Protein AF-A0A9E2Q4P3-F1 (afdb_monomer_lite)

Sequence (131 aa):
MSSDPEDETPPEAVAEVATGPTLARAPLGPPVSTPPEQVARAALARARAAARAKGLRPGDRPRRMVAPASGTAGPDARDPQPLSASARRLAADLGWGQELVAGGLAERWPQVVGAQVAEHCEYVGLDAGVL

Structure (mmCIF, N/CA/C/O backbone):
data_AF-A0A9E2Q4P3-F1
#
_entry.id   AF-A0A9E2Q4P3-F1
#
loop_
_atom_site.group_PDB
_atom_site.id
_atom_site.type_symbol
_atom_site.label_atom_id
_atom_site.label_alt_id
_atom_site.label_comp_id
_atom_site.label_asym_id
_atom_site.label_entity_id
_atom_site.label_seq_id
_atom_site.pdbx_PDB_ins_code
_atom_site.Cartn_x
_atom_site.Cartn_y
_atom_site.Cartn_z
_atom_site.occupancy
_atom_site.B_iso_or_equiv
_atom_site.auth_seq_id
_atom_site.auth_comp_id
_atom_site.auth_asym_id
_atom_site.auth_atom_id
_atom_site.pdbx_PDB_model_num
ATOM 1 N N . MET A 1 1 ? -42.445 -38.812 2.525 1.00 49.66 1 MET A N 1
ATOM 2 C CA . MET A 1 1 ? -42.140 -39.470 1.241 1.00 49.66 1 MET A CA 1
ATOM 3 C C . MET A 1 1 ? -40.664 -39.248 0.970 1.00 49.66 1 MET A C 1
ATOM 5 O O . MET A 1 1 ? -40.288 -38.125 0.673 1.00 49.66 1 MET A O 1
ATOM 9 N N . SER A 1 2 ? -39.857 -40.281 1.229 1.00 46.31 2 SER A N 1
ATOM 10 C CA . SER A 1 2 ? -38.502 -40.450 0.683 1.00 46.31 2 SER A CA 1
ATOM 11 C C . SER A 1 2 ? -38.548 -40.649 -0.834 1.00 46.31 2 SER A C 1
ATOM 13 O O . SER A 1 2 ? -39.634 -40.896 -1.363 1.00 46.31 2 SER A O 1
ATOM 15 N N . SER A 1 3 ? -37.347 -40.641 -1.429 1.00 45.19 3 SER A N 1
ATOM 16 C CA . SER A 1 3 ? -36.942 -40.922 -2.817 1.00 45.19 3 SER A CA 1
ATOM 17 C C . SER A 1 3 ? -36.673 -39.661 -3.622 1.00 45.19 3 SER A C 1
ATOM 19 O O . SER A 1 3 ? -37.518 -38.776 -3.663 1.00 45.19 3 SER A O 1
ATOM 21 N N . ASP A 1 4 ? -35.590 -39.522 -4.375 1.00 49.97 4 ASP A N 1
ATOM 22 C CA . ASP A 1 4 ? -34.199 -40.017 -4.400 1.00 49.97 4 ASP A CA 1
ATOM 23 C C . ASP A 1 4 ? -33.511 -39.110 -5.471 1.00 49.97 4 ASP A C 1
ATOM 25 O O . ASP A 1 4 ? -34.222 -38.421 -6.213 1.00 49.97 4 ASP A O 1
ATOM 29 N N . PRO A 1 5 ? -32.172 -39.028 -5.520 1.00 52.53 5 PRO A N 1
ATOM 30 C CA . PRO A 1 5 ? -31.367 -38.007 -6.197 1.00 52.53 5 PRO A CA 1
ATOM 31 C C . PRO A 1 5 ? -30.785 -38.472 -7.554 1.00 52.53 5 PRO A C 1
ATOM 33 O O . PRO A 1 5 ? -30.967 -39.629 -7.914 1.00 52.53 5 PRO A O 1
ATOM 36 N N . GLU A 1 6 ? -30.015 -37.577 -8.210 1.00 49.19 6 GLU A N 1
ATOM 37 C CA . GLU A 1 6 ? -28.985 -37.861 -9.248 1.00 49.19 6 GLU A CA 1
ATOM 38 C C . GLU A 1 6 ? -29.524 -38.482 -10.561 1.00 49.19 6 GLU A C 1
ATOM 40 O O . GLU A 1 6 ? -30.558 -39.125 -10.597 1.00 49.19 6 GLU A O 1
ATOM 45 N N . ASP A 1 7 ? -28.965 -38.359 -11.754 1.00 42.25 7 ASP A N 1
ATOM 46 C CA . ASP A 1 7 ? -27.804 -37.736 -12.375 1.00 42.25 7 ASP A CA 1
ATOM 47 C C . ASP A 1 7 ? -28.081 -37.989 -13.870 1.00 42.25 7 ASP A C 1
ATOM 49 O O . ASP A 1 7 ? -28.333 -39.131 -14.246 1.00 42.25 7 ASP A O 1
ATOM 53 N N . GLU A 1 8 ? -28.113 -36.969 -14.727 1.00 45.41 8 GLU A N 1
ATOM 54 C CA . GLU A 1 8 ? -27.898 -37.219 -16.159 1.00 45.41 8 GLU A CA 1
ATOM 55 C C . GLU A 1 8 ? -27.304 -35.974 -16.809 1.00 45.41 8 GLU A C 1
ATOM 57 O O . GLU A 1 8 ? -27.963 -35.107 -17.387 1.00 45.41 8 GLU A O 1
ATOM 62 N N . THR A 1 9 ? -25.997 -35.876 -16.620 1.00 51.53 9 THR A N 1
ATOM 63 C CA . THR A 1 9 ? -25.101 -34.983 -17.341 1.00 51.53 9 THR A CA 1
ATOM 64 C C . THR A 1 9 ? -24.995 -35.454 -18.803 1.00 51.53 9 THR A C 1
ATOM 66 O O . THR A 1 9 ? -24.569 -36.587 -19.028 1.00 51.53 9 THR A O 1
ATOM 69 N N . PRO A 1 10 ? -25.312 -34.632 -19.822 1.00 62.97 10 PRO A N 1
ATOM 70 C CA . PRO A 1 10 ? -25.037 -34.986 -21.214 1.00 62.97 10 PR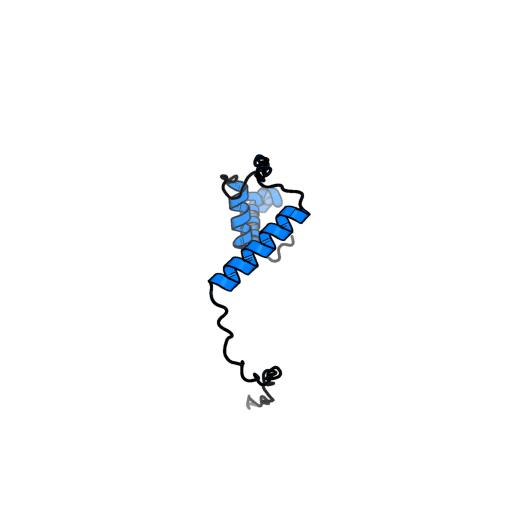O A CA 1
ATOM 71 C C . PRO A 1 10 ? -23.543 -34.780 -21.533 1.00 62.97 10 PRO A C 1
ATOM 73 O O . PRO A 1 10 ? -23.030 -33.679 -21.311 1.00 62.97 10 PRO A O 1
ATOM 76 N N . PRO A 1 11 ? -22.819 -35.770 -22.088 1.00 51.81 11 PRO A N 1
ATOM 77 C CA . PRO A 1 11 ? -21.470 -35.559 -22.593 1.00 51.81 11 PRO A CA 1
ATOM 78 C C . PRO A 1 11 ? -21.529 -35.177 -24.077 1.00 51.81 11 PRO A C 1
ATOM 80 O O . PRO A 1 11 ? -21.642 -36.050 -24.936 1.00 51.81 11 PRO A O 1
ATOM 83 N N . GLU A 1 12 ? -21.418 -33.887 -24.406 1.00 41.38 12 GLU A N 1
ATOM 84 C CA . GLU A 1 12 ? -21.326 -33.453 -25.806 1.00 41.38 12 GLU A CA 1
ATOM 85 C C . GLU A 1 12 ? -20.048 -32.645 -26.087 1.00 41.38 12 GLU A C 1
ATOM 87 O O . GLU A 1 12 ? -19.879 -31.500 -25.681 1.00 41.38 12 GLU A O 1
ATOM 92 N N . ALA A 1 13 ? -19.152 -33.327 -26.807 1.00 42.97 13 ALA A N 1
ATOM 93 C CA . ALA A 1 13 ? -18.205 -32.813 -27.792 1.00 42.97 13 ALA A CA 1
ATOM 94 C C . ALA A 1 13 ? -17.199 -31.730 -27.354 1.00 42.97 13 ALA A C 1
ATOM 96 O O . ALA A 1 13 ? -17.371 -30.528 -27.554 1.00 42.97 13 ALA A O 1
ATOM 97 N N . VAL A 1 14 ? -16.031 -32.206 -26.914 1.00 39.06 14 VAL A N 1
ATOM 98 C CA . VAL A 1 14 ? -14.768 -31.463 -26.986 1.00 39.06 14 VAL A CA 1
ATOM 99 C C . VAL A 1 14 ? -14.456 -31.107 -28.446 1.00 39.06 14 VAL A C 1
ATOM 101 O O . VAL A 1 14 ? -14.079 -31.960 -29.246 1.00 39.06 14 VAL A O 1
ATOM 104 N N . ALA A 1 15 ? -14.644 -29.836 -28.805 1.00 44.25 15 ALA A N 1
ATOM 105 C CA . ALA A 1 15 ? -14.302 -29.315 -30.122 1.00 44.25 15 ALA A CA 1
ATOM 106 C C . ALA A 1 15 ? -12.776 -29.282 -30.295 1.00 44.25 15 ALA A C 1
ATOM 108 O O . ALA A 1 15 ? -12.053 -28.494 -29.683 1.00 44.25 15 ALA A O 1
ATOM 109 N N . GLU A 1 16 ? -12.331 -30.208 -31.131 1.00 41.09 16 GLU A N 1
ATOM 110 C CA . GLU A 1 16 ? -10.977 -30.477 -31.574 1.00 41.09 16 GLU A CA 1
ATOM 111 C C . GLU A 1 16 ? -10.277 -29.228 -32.129 1.00 41.09 16 GLU A C 1
ATOM 113 O O . GLU A 1 16 ? -10.812 -28.460 -32.931 1.00 41.09 16 GLU A O 1
ATOM 118 N N . VAL A 1 17 ? -9.043 -29.047 -31.664 1.00 43.00 17 VAL A N 1
ATOM 119 C CA . VAL A 1 17 ? -8.097 -28.001 -32.047 1.00 43.00 17 VAL A CA 1
ATOM 120 C C . VAL A 1 17 ? -7.963 -27.930 -33.569 1.00 43.00 17 VAL A C 1
ATOM 122 O O . VAL A 1 17 ? -7.523 -28.877 -34.220 1.00 43.00 17 VAL A O 1
ATOM 125 N N . ALA A 1 18 ? -8.293 -26.764 -34.127 1.00 45.19 18 ALA A N 1
ATOM 126 C CA . ALA A 1 18 ? -8.096 -26.438 -35.530 1.00 45.19 18 ALA A CA 1
ATOM 127 C C . ALA A 1 18 ? -6.613 -26.589 -35.914 1.00 45.19 18 ALA A C 1
ATOM 129 O O . ALA A 1 18 ? -5.772 -25.730 -35.641 1.00 45.19 18 ALA A O 1
ATOM 130 N N . THR A 1 19 ? -6.300 -27.710 -36.557 1.00 48.59 19 THR A N 1
ATOM 131 C CA . THR A 1 19 ? -5.004 -27.967 -37.178 1.00 48.59 19 THR A CA 1
ATOM 13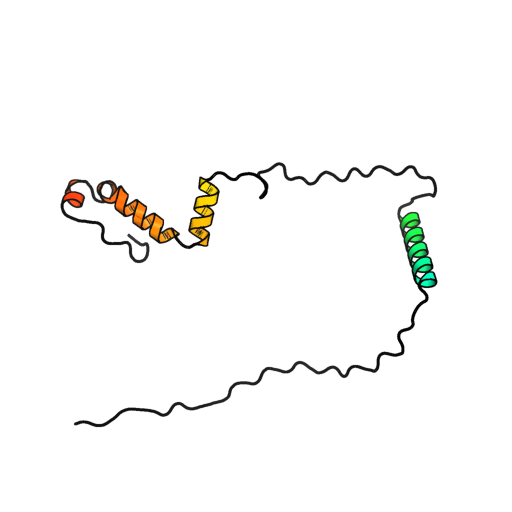2 C C . THR A 1 19 ? -4.861 -27.022 -38.368 1.00 48.59 19 THR A C 1
ATOM 134 O O . THR A 1 19 ? -5.609 -27.106 -39.341 1.00 48.59 19 THR A O 1
ATOM 137 N N . GLY A 1 20 ? -3.924 -26.076 -38.269 1.00 48.38 20 GLY A N 1
ATOM 138 C CA . GLY A 1 20 ? -3.588 -25.161 -39.359 1.00 48.38 20 GLY A CA 1
ATOM 139 C C . GLY A 1 20 ? -3.160 -25.910 -40.631 1.00 48.38 20 GLY A C 1
ATOM 140 O O . GLY A 1 20 ? -2.755 -27.074 -40.565 1.00 48.38 20 GLY A O 1
ATOM 141 N N . PRO A 1 21 ? -3.234 -25.270 -41.811 1.00 47.88 21 PRO A N 1
ATOM 142 C CA . PRO A 1 21 ? -2.969 -25.944 -43.072 1.00 47.88 21 PRO A CA 1
ATOM 143 C C . PRO A 1 21 ? -1.518 -26.430 -43.108 1.00 47.88 21 PRO A C 1
ATOM 145 O O . PRO A 1 21 ? -0.572 -25.641 -43.077 1.00 47.88 21 PRO A O 1
ATOM 148 N N . THR A 1 22 ? -1.351 -27.750 -43.184 1.00 54.81 22 THR A N 1
ATOM 149 C CA . THR A 1 22 ? -0.058 -28.385 -43.444 1.00 54.81 22 THR A CA 1
ATOM 150 C C . THR A 1 22 ? 0.363 -28.020 -44.862 1.00 54.81 22 THR A C 1
ATOM 152 O O . THR A 1 22 ? -0.043 -28.649 -45.837 1.00 54.81 22 THR A O 1
ATOM 155 N N . LEU A 1 23 ? 1.161 -26.961 -44.994 1.00 53.97 23 LEU A N 1
ATOM 156 C CA . LEU A 1 23 ? 1.838 -26.650 -46.244 1.00 53.97 23 LEU A CA 1
ATOM 157 C C . LEU A 1 23 ? 2.882 -27.740 -46.485 1.00 53.97 23 LEU A C 1
ATOM 159 O O . LEU A 1 23 ? 3.882 -27.834 -45.771 1.00 53.97 23 LEU A O 1
ATOM 163 N N . ALA A 1 24 ? 2.620 -28.581 -47.484 1.00 56.62 24 ALA A N 1
ATOM 164 C CA . ALA A 1 24 ? 3.551 -29.584 -47.970 1.00 56.62 24 ALA A CA 1
ATOM 165 C C . ALA A 1 24 ? 4.922 -28.933 -48.217 1.00 56.62 24 ALA A C 1
ATOM 167 O O . ALA A 1 24 ? 5.079 -28.049 -49.062 1.00 56.62 24 ALA A O 1
ATOM 168 N N . ARG A 1 25 ? 5.923 -29.350 -47.440 1.00 54.91 25 ARG A N 1
ATOM 169 C CA . ARG A 1 25 ? 7.295 -28.864 -47.562 1.00 54.91 25 ARG A CA 1
ATOM 170 C C . ARG A 1 25 ? 7.888 -29.429 -48.851 1.00 54.91 25 ARG A C 1
ATOM 172 O O . ARG A 1 25 ? 8.280 -30.591 -48.894 1.00 54.91 25 ARG A O 1
ATOM 179 N N . ALA A 1 26 ? 7.929 -28.608 -49.899 1.00 62.34 26 ALA A N 1
ATOM 180 C CA . ALA A 1 26 ? 8.657 -28.913 -51.127 1.00 62.34 26 ALA A CA 1
ATOM 181 C C . ALA A 1 26 ? 10.117 -29.287 -50.791 1.00 62.34 26 ALA A C 1
ATOM 183 O O . ALA A 1 26 ? 10.693 -28.687 -49.872 1.00 62.34 26 ALA A O 1
ATOM 184 N N . PRO A 1 27 ? 10.727 -30.267 -51.487 1.00 58.38 27 PRO A N 1
ATOM 185 C CA . PRO A 1 27 ? 12.095 -30.668 -51.199 1.00 58.38 27 PRO A CA 1
ATOM 186 C C . PRO A 1 27 ? 13.019 -29.471 -51.418 1.00 58.38 27 PRO A C 1
ATOM 188 O O . PRO A 1 27 ? 13.112 -28.918 -52.514 1.00 58.38 27 PRO A O 1
ATOM 191 N N . LEU A 1 28 ? 13.676 -29.057 -50.335 1.00 59.44 28 LEU A N 1
ATOM 192 C CA . LEU A 1 28 ? 14.736 -28.065 -50.357 1.00 59.44 28 LEU A CA 1
ATOM 193 C C . LEU A 1 28 ? 15.815 -28.609 -51.299 1.00 59.44 28 LEU A C 1
ATOM 195 O O . LEU A 1 28 ? 16.442 -29.624 -50.992 1.00 59.44 28 LEU A O 1
ATOM 199 N N . GLY A 1 29 ? 15.989 -27.973 -52.461 1.00 63.66 29 GLY A N 1
ATOM 200 C CA . GLY A 1 29 ? 17.125 -28.247 -53.340 1.00 63.66 29 GLY A CA 1
ATOM 201 C C . GLY A 1 29 ? 18.434 -28.195 -52.541 1.00 63.66 29 GLY A C 1
ATOM 202 O O . GLY A 1 29 ? 18.465 -27.570 -51.474 1.00 63.66 29 GLY A O 1
ATOM 203 N N . PRO A 1 30 ? 19.505 -28.864 -53.005 1.00 66.19 30 PRO A N 1
ATOM 204 C CA . PRO A 1 30 ? 20.739 -28.962 -52.235 1.00 66.19 30 PRO A CA 1
ATOM 205 C C . PRO A 1 30 ? 21.171 -27.561 -51.788 1.00 66.19 30 PRO A C 1
ATOM 207 O O . PRO A 1 30 ? 21.120 -26.637 -52.610 1.00 66.19 30 PRO A O 1
ATOM 210 N N . PRO A 1 31 ? 21.547 -27.367 -50.508 1.00 62.94 31 PRO A N 1
ATOM 211 C CA . PRO A 1 31 ? 21.987 -26.065 -50.045 1.00 62.94 31 PRO A CA 1
ATOM 212 C C . PRO A 1 31 ? 23.155 -25.659 -50.933 1.00 62.94 31 PRO A C 1
ATOM 214 O O . PRO A 1 31 ? 24.198 -26.316 -50.940 1.00 62.94 31 PRO A O 1
ATOM 217 N N . VAL A 1 32 ? 22.955 -24.610 -51.732 1.00 65.62 32 VAL A N 1
ATOM 218 C CA . VAL A 1 32 ? 24.029 -24.004 -52.508 1.00 65.62 32 VAL A CA 1
ATOM 219 C C . VAL A 1 32 ? 24.983 -23.441 -51.469 1.00 65.62 32 VAL A C 1
ATOM 221 O O . VAL A 1 32 ? 24.778 -22.353 -50.935 1.00 65.62 32 VAL A O 1
ATOM 224 N N . SER A 1 33 ? 25.980 -24.245 -51.106 1.00 69.00 33 SER A N 1
ATOM 225 C CA . SER A 1 33 ? 27.030 -23.860 -50.181 1.00 69.00 33 SER A CA 1
ATOM 226 C C . SER A 1 33 ? 27.884 -22.844 -50.917 1.00 69.00 33 SER A C 1
ATOM 228 O O . SER A 1 33 ? 28.829 -23.188 -51.626 1.00 69.00 33 SER A O 1
ATOM 230 N N . THR A 1 34 ? 27.477 -21.576 -50.853 1.00 76.19 34 THR A N 1
ATOM 231 C CA . THR A 1 34 ? 28.291 -20.486 -51.371 1.00 76.19 34 THR A CA 1
ATOM 232 C C . THR A 1 34 ? 29.586 -20.491 -50.571 1.00 76.19 34 THR A C 1
ATOM 234 O O . THR A 1 34 ? 29.523 -20.329 -49.348 1.00 76.19 34 THR A O 1
ATOM 237 N N . PRO A 1 35 ? 30.749 -20.662 -51.221 1.00 84.38 35 PRO A N 1
ATOM 238 C CA . PRO A 1 35 ? 32.026 -20.647 -50.533 1.00 84.38 35 PRO A CA 1
ATOM 239 C C . PRO A 1 35 ? 32.154 -19.376 -49.683 1.00 84.38 35 PRO A C 1
ATOM 241 O O . PRO A 1 35 ? 31.762 -18.296 -50.145 1.00 84.38 35 PRO A O 1
ATOM 244 N N . PRO A 1 36 ? 32.718 -19.462 -48.467 1.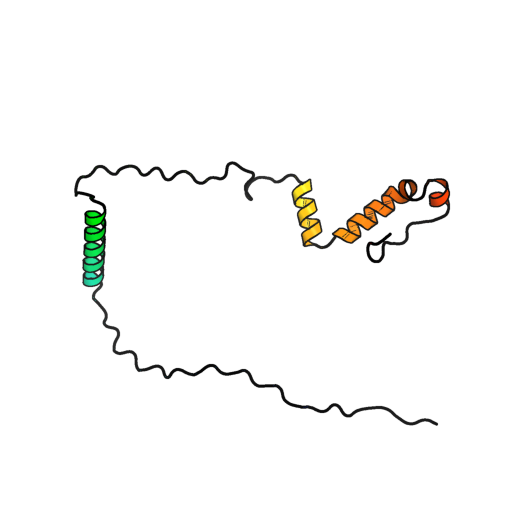00 78.94 36 PRO A N 1
ATOM 245 C CA . PRO A 1 36 ? 32.792 -18.335 -47.534 1.00 78.94 36 PRO A CA 1
ATOM 246 C C . PRO A 1 36 ? 33.511 -17.120 -48.137 1.00 78.94 36 PRO A C 1
ATOM 248 O O . PRO A 1 36 ? 33.156 -15.976 -47.858 1.00 78.94 36 PRO A O 1
ATOM 251 N N . GLU A 1 37 ? 34.456 -17.349 -49.050 1.00 87.31 37 GLU A N 1
ATOM 252 C CA . GLU A 1 37 ? 35.124 -16.290 -49.807 1.00 87.31 37 GLU A CA 1
ATOM 253 C C . GLU A 1 37 ? 34.172 -15.471 -50.680 1.00 87.31 37 GLU A C 1
ATOM 255 O O . GLU A 1 37 ? 34.317 -14.254 -50.784 1.00 87.31 37 GLU A O 1
ATOM 260 N N . GLN A 1 38 ? 33.192 -16.115 -51.317 1.00 86.62 38 GLN A N 1
ATOM 261 C CA . GLN A 1 38 ? 32.229 -15.423 -52.171 1.00 86.62 38 GLN A CA 1
ATOM 262 C C . GLN A 1 38 ? 31.294 -14.552 -51.328 1.00 86.62 38 GLN A C 1
ATOM 264 O O . GLN A 1 38 ? 31.021 -13.408 -51.693 1.00 86.62 38 GLN A O 1
ATOM 269 N N . VAL A 1 39 ? 30.886 -15.045 -50.155 1.00 88.19 39 VAL A N 1
ATOM 270 C CA . VAL A 1 39 ? 30.106 -14.274 -49.176 1.00 88.19 39 VAL A CA 1
ATOM 271 C C . VAL A 1 39 ? 30.909 -13.076 -48.670 1.00 88.19 39 VAL A C 1
ATOM 273 O O . VAL A 1 39 ? 30.396 -11.956 -48.664 1.00 88.19 39 VAL A O 1
ATOM 276 N N . ALA A 1 40 ? 32.183 -13.276 -48.325 1.00 89.62 40 ALA A N 1
ATOM 277 C CA . ALA A 1 40 ? 33.071 -12.208 -47.876 1.00 89.62 40 ALA A CA 1
ATOM 278 C C . ALA A 1 40 ? 33.287 -11.140 -48.962 1.00 89.62 40 ALA A C 1
ATOM 280 O O . ALA A 1 40 ? 33.170 -9.942 -48.689 1.00 89.62 40 ALA A O 1
ATOM 281 N N . ARG A 1 41 ? 33.525 -11.549 -50.218 1.00 90.44 41 ARG A N 1
ATOM 282 C CA . ARG A 1 41 ? 33.655 -10.627 -51.361 1.00 90.44 41 ARG A CA 1
ATOM 283 C C . ARG A 1 41 ? 32.359 -9.852 -51.607 1.00 90.44 41 ARG A C 1
ATOM 285 O O . ARG A 1 41 ? 32.412 -8.638 -51.805 1.00 90.44 41 ARG A O 1
ATOM 292 N N . ALA A 1 42 ? 31.203 -10.513 -51.537 1.00 90.25 42 ALA A N 1
ATOM 293 C CA . ALA A 1 42 ? 29.901 -9.867 -51.694 1.00 90.25 42 ALA A CA 1
ATOM 294 C C . ALA A 1 42 ? 29.599 -8.881 -50.551 1.00 90.25 42 ALA A C 1
ATOM 296 O O . ALA A 1 42 ? 29.123 -7.772 -50.798 1.00 90.25 42 ALA A O 1
ATOM 297 N N . ALA A 1 43 ? 29.907 -9.241 -49.303 1.00 90.12 43 ALA A N 1
ATOM 298 C CA . ALA A 1 43 ? 29.762 -8.362 -48.145 1.00 90.12 43 ALA A CA 1
ATOM 299 C C . ALA A 1 43 ? 30.666 -7.124 -48.257 1.00 90.12 43 ALA A C 1
ATOM 301 O O . ALA A 1 43 ? 30.199 -5.999 -48.069 1.00 90.12 43 ALA A O 1
ATOM 302 N N . LEU A 1 44 ? 31.928 -7.306 -48.660 1.00 88.56 44 LEU A N 1
ATOM 303 C CA . LEU A 1 44 ? 32.863 -6.203 -48.883 1.00 88.56 44 LEU A CA 1
ATOM 304 C C . LEU A 1 44 ? 32.407 -5.284 -50.026 1.00 88.56 44 LEU A C 1
ATOM 306 O O . LEU A 1 44 ? 32.512 -4.062 -49.912 1.00 88.56 44 LEU A O 1
ATOM 310 N N . ALA A 1 45 ? 31.874 -5.843 -51.115 1.00 91.62 45 ALA A N 1
ATOM 311 C CA . ALA A 1 45 ? 31.324 -5.060 -52.220 1.00 91.62 45 ALA A CA 1
ATOM 312 C C . ALA A 1 45 ? 30.137 -4.194 -51.766 1.00 91.62 45 ALA A C 1
ATOM 314 O O . ALA A 1 45 ? 30.108 -2.997 -52.063 1.00 91.62 45 ALA A O 1
ATOM 315 N N . ARG A 1 46 ? 29.212 -4.760 -50.977 1.00 86.75 46 ARG A N 1
ATOM 316 C CA . ARG A 1 46 ? 28.083 -4.020 -50.384 1.00 86.75 46 ARG A CA 1
ATOM 317 C C . ARG A 1 46 ? 28.555 -2.919 -49.436 1.00 86.75 46 ARG A C 1
ATOM 319 O O . ARG A 1 46 ? 28.083 -1.789 -49.540 1.00 86.75 46 ARG A O 1
ATOM 326 N N . ALA A 1 47 ? 29.528 -3.209 -48.573 1.00 88.06 47 ALA A N 1
ATOM 327 C CA . ALA A 1 47 ? 30.107 -2.218 -47.667 1.00 88.06 47 ALA A CA 1
ATOM 328 C C . ALA A 1 47 ? 30.765 -1.054 -48.431 1.00 88.06 47 ALA A C 1
ATOM 330 O O . ALA A 1 47 ? 30.537 0.111 -48.105 1.00 88.06 47 ALA A O 1
ATOM 331 N N . ARG A 1 48 ? 31.520 -1.345 -49.501 1.00 87.38 48 ARG A N 1
ATOM 332 C CA . ARG A 1 48 ? 32.129 -0.321 -50.371 1.00 87.38 48 ARG A CA 1
ATOM 333 C C . ARG A 1 48 ? 31.083 0.516 -51.108 1.00 87.38 48 ARG A C 1
ATOM 335 O O . ARG A 1 48 ? 31.263 1.725 -51.230 1.00 87.38 48 ARG A O 1
ATOM 342 N N . ALA A 1 49 ? 30.002 -0.093 -51.594 1.00 86.81 49 ALA A N 1
ATOM 343 C CA . ALA A 1 49 ? 28.903 0.633 -52.233 1.00 86.81 49 ALA A CA 1
ATOM 344 C C . ALA A 1 49 ? 28.196 1.576 -51.243 1.00 86.81 49 ALA A C 1
ATOM 346 O O . ALA A 1 49 ? 28.007 2.752 -51.549 1.00 86.81 49 ALA A O 1
ATOM 347 N N . ALA A 1 50 ? 27.901 1.099 -50.030 1.00 85.81 50 ALA A N 1
ATOM 348 C CA . ALA A 1 50 ? 27.307 1.912 -48.970 1.00 85.81 50 ALA A CA 1
ATOM 349 C C . ALA A 1 50 ? 28.221 3.071 -48.535 1.00 85.81 50 ALA A C 1
ATOM 351 O O . ALA A 1 50 ? 27.740 4.179 -48.300 1.00 85.81 50 ALA A O 1
ATOM 352 N N . ALA A 1 51 ? 29.536 2.846 -48.465 1.00 83.19 51 ALA A N 1
ATOM 353 C CA . ALA A 1 51 ? 30.505 3.899 -48.168 1.00 83.19 51 ALA A CA 1
ATOM 354 C C 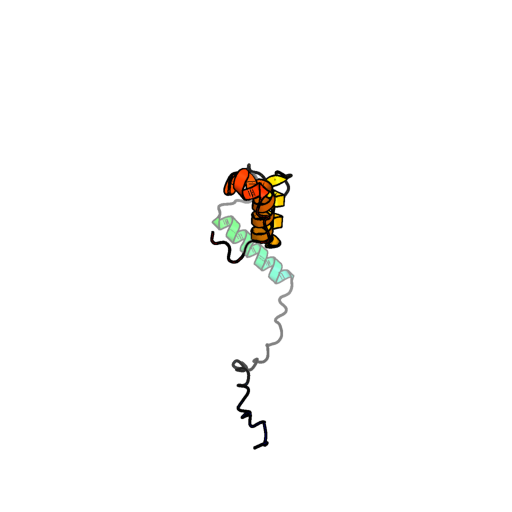. ALA A 1 51 ? 30.517 4.987 -49.255 1.00 83.19 51 ALA A C 1
ATOM 356 O O . ALA A 1 51 ? 30.451 6.172 -48.931 1.00 83.19 51 ALA A O 1
ATOM 357 N N . ARG A 1 52 ? 30.509 4.596 -50.539 1.00 84.19 52 ARG A N 1
ATOM 358 C CA . ARG A 1 52 ? 30.429 5.545 -51.664 1.00 84.19 52 ARG A CA 1
ATOM 359 C C . ARG A 1 52 ? 29.125 6.339 -51.669 1.00 84.19 52 ARG A C 1
ATOM 361 O O . ARG A 1 52 ? 29.172 7.544 -51.881 1.00 84.19 52 ARG A O 1
ATOM 368 N N . ALA A 1 53 ? 27.989 5.695 -51.392 1.00 84.62 53 ALA A N 1
ATOM 369 C CA . ALA A 1 53 ? 26.693 6.373 -51.282 1.00 84.62 53 ALA A CA 1
ATOM 370 C C . ALA A 1 53 ? 26.673 7.420 -50.153 1.00 84.62 53 ALA A C 1
ATOM 372 O O . ALA A 1 53 ? 26.043 8.463 -50.282 1.00 84.62 53 ALA A O 1
ATOM 373 N N . LYS A 1 54 ? 27.414 7.170 -49.066 1.00 80.31 54 LYS A N 1
ATOM 374 C CA . LYS A 1 54 ? 27.613 8.108 -47.949 1.00 80.31 54 LYS A CA 1
ATOM 375 C C . LYS A 1 54 ? 28.706 9.158 -48.209 1.00 80.31 54 LYS A C 1
ATOM 377 O O . LYS A 1 54 ? 29.012 9.937 -47.313 1.00 80.31 54 LYS A O 1
ATOM 382 N N . GLY A 1 55 ? 29.315 9.168 -49.398 1.00 83.06 55 GLY A N 1
ATOM 383 C CA . GLY A 1 55 ? 30.367 10.117 -49.776 1.00 83.06 55 GLY A CA 1
ATOM 384 C C . GLY A 1 55 ? 31.726 9.881 -49.109 1.00 83.06 55 GLY A C 1
ATOM 385 O O . GLY A 1 55 ? 32.602 10.731 -49.236 1.00 83.06 55 GLY A O 1
ATOM 386 N N . LEU A 1 56 ? 31.921 8.746 -48.425 1.00 77.88 56 LEU A N 1
ATOM 387 C CA . LEU A 1 56 ? 33.172 8.411 -47.740 1.00 77.88 56 LEU A CA 1
ATOM 388 C C . LEU A 1 56 ? 34.249 8.030 -48.762 1.00 77.88 56 LEU A C 1
ATOM 390 O O . LEU A 1 56 ? 34.054 7.118 -49.578 1.00 77.88 56 LEU A O 1
ATOM 394 N N . ARG A 1 57 ? 35.402 8.698 -48.701 1.00 81.00 57 ARG A N 1
ATOM 395 C CA . ARG A 1 57 ? 36.572 8.408 -49.534 1.00 81.00 57 ARG A CA 1
ATOM 396 C C . ARG A 1 57 ? 37.623 7.615 -48.750 1.00 81.00 57 ARG A C 1
ATOM 398 O O . ARG A 1 57 ? 37.803 7.833 -47.551 1.00 81.00 57 ARG A O 1
ATOM 405 N N . PRO A 1 58 ? 38.344 6.682 -49.402 1.00 73.69 58 PRO A N 1
ATOM 406 C CA . PRO A 1 58 ? 39.506 6.045 -48.791 1.00 73.69 58 PRO A CA 1
ATOM 407 C C . PRO A 1 58 ? 40.519 7.114 -48.357 1.00 73.69 58 PRO A C 1
ATOM 409 O O . PRO A 1 58 ? 40.993 7.876 -49.194 1.00 73.69 58 PRO A O 1
ATOM 412 N N . GLY A 1 59 ? 40.816 7.180 -47.058 1.00 74.12 59 GLY A N 1
ATOM 413 C CA . GLY A 1 59 ? 41.704 8.193 -46.473 1.00 74.12 59 GLY A CA 1
ATOM 414 C C . GLY A 1 59 ? 40.996 9.331 -45.731 1.00 74.12 59 GLY A C 1
ATOM 415 O O . GLY A 1 59 ? 41.676 10.131 -45.089 1.00 74.12 59 GLY A O 1
ATOM 416 N N . ASP A 1 60 ? 39.660 9.392 -45.748 1.00 75.69 60 ASP A N 1
ATOM 417 C CA . ASP A 1 60 ? 38.930 10.344 -44.909 1.00 75.69 60 ASP A CA 1
ATOM 418 C C . ASP A 1 60 ? 39.222 10.079 -43.428 1.00 75.69 60 ASP A C 1
ATOM 420 O O . ASP A 1 60 ? 39.130 8.946 -42.941 1.00 75.69 60 ASP A O 1
ATOM 424 N N . ARG A 1 61 ? 39.577 11.142 -42.692 1.00 74.75 61 ARG A N 1
ATOM 425 C CA . ARG A 1 61 ? 39.797 11.051 -41.245 1.00 74.75 61 ARG A CA 1
ATOM 426 C C . ARG A 1 61 ? 38.508 10.552 -40.588 1.00 74.75 61 ARG A C 1
ATOM 428 O O . ARG A 1 61 ? 37.445 11.103 -40.888 1.00 74.75 61 ARG A O 1
ATOM 435 N N . PRO A 1 62 ? 38.573 9.561 -39.678 1.00 67.81 62 PRO A N 1
ATOM 436 C CA . PRO A 1 62 ? 37.389 9.081 -38.986 1.00 67.81 62 PRO A CA 1
ATOM 437 C C . PRO A 1 62 ? 36.772 10.253 -38.227 1.00 67.81 62 PRO A C 1
ATOM 439 O O . PRO A 1 62 ? 37.332 10.754 -37.250 1.00 67.81 62 PRO A O 1
ATOM 442 N N . ARG A 1 63 ? 35.622 10.732 -38.706 1.00 68.50 63 ARG A N 1
ATOM 443 C CA . ARG A 1 63 ? 34.853 11.749 -37.998 1.00 68.50 63 ARG A CA 1
ATOM 444 C C . ARG A 1 63 ? 34.337 11.052 -36.750 1.00 68.50 63 ARG A C 1
ATOM 446 O O . ARG A 1 63 ? 33.495 10.163 -36.850 1.00 68.50 63 ARG A O 1
ATOM 453 N N . ARG A 1 64 ? 34.925 11.377 -35.594 1.00 65.56 64 ARG A N 1
ATOM 454 C CA . ARG A 1 64 ? 34.550 10.806 -34.299 1.00 65.56 64 ARG A CA 1
ATOM 455 C C . ARG A 1 64 ? 33.089 11.164 -34.060 1.00 65.56 64 ARG A C 1
ATOM 457 O O . ARG A 1 64 ? 32.774 12.272 -33.639 1.00 65.56 64 ARG A O 1
ATOM 464 N N . MET A 1 65 ? 32.200 10.245 -34.416 1.00 65.00 65 MET A N 1
ATOM 465 C CA . MET A 1 65 ? 30.784 10.355 -34.128 1.00 65.00 65 MET A CA 1
ATOM 466 C C . MET A 1 65 ? 30.675 10.094 -32.632 1.00 65.00 65 MET A C 1
ATOM 468 O O . MET A 1 65 ? 30.640 8.950 -32.187 1.00 65.00 65 MET A O 1
ATOM 472 N N . VAL A 1 66 ? 30.779 11.165 -31.845 1.00 64.31 66 VAL A N 1
ATOM 473 C CA . VAL A 1 66 ? 30.448 11.120 -30.426 1.00 64.31 66 VAL A CA 1
ATOM 474 C C . VAL A 1 66 ? 28.953 10.847 -30.399 1.00 64.31 66 VAL A C 1
ATOM 476 O O . VAL A 1 66 ? 28.151 11.748 -30.630 1.00 64.31 66 VAL A O 1
ATOM 479 N N . ALA A 1 67 ? 28.584 9.577 -30.242 1.00 68.81 67 ALA A N 1
ATOM 480 C CA . ALA A 1 67 ? 27.209 9.230 -29.943 1.00 68.81 67 ALA A CA 1
ATOM 481 C C . ALA A 1 67 ? 26.828 10.020 -28.682 1.00 68.81 67 ALA A C 1
ATOM 483 O O . ALA A 1 67 ? 27.604 9.991 -27.719 1.00 68.81 67 ALA A O 1
ATOM 484 N N . PRO A 1 68 ? 25.710 10.767 -28.675 1.00 63.41 68 PRO A N 1
ATOM 485 C CA . PRO A 1 68 ? 25.260 11.398 -27.448 1.00 63.41 68 PRO A CA 1
ATOM 486 C C . PRO A 1 68 ? 25.079 10.284 -26.419 1.00 63.41 68 PRO A C 1
ATOM 488 O O . PRO A 1 68 ? 24.344 9.322 -26.662 1.00 63.41 68 PRO A O 1
ATOM 491 N N . ALA A 1 69 ? 25.812 10.377 -25.307 1.00 63.78 69 ALA A N 1
ATOM 492 C CA . ALA A 1 69 ? 25.641 9.479 -24.181 1.00 63.78 69 ALA A CA 1
ATOM 493 C C . ALA A 1 69 ? 24.180 9.596 -23.744 1.00 63.78 69 ALA A C 1
ATOM 495 O O . ALA A 1 69 ? 23.772 10.586 -23.144 1.00 63.78 69 ALA A O 1
ATOM 496 N N . SER A 1 70 ? 23.377 8.613 -24.135 1.00 60.28 70 SER A N 1
ATOM 497 C CA . SER A 1 70 ? 21.953 8.546 -23.830 1.00 60.28 70 SER A CA 1
ATOM 498 C C . SER A 1 70 ? 21.811 7.982 -22.418 1.00 60.28 70 SER A C 1
ATOM 500 O O . SER A 1 70 ? 21.306 6.885 -22.226 1.00 60.28 70 SER A O 1
ATOM 502 N N . GLY A 1 71 ? 22.384 8.679 -21.437 1.00 61.88 71 GLY A N 1
ATOM 503 C CA . GLY A 1 71 ? 22.115 8.447 -20.026 1.00 61.88 71 GLY A CA 1
ATOM 504 C C . GLY A 1 71 ? 21.012 9.408 -19.621 1.00 61.88 71 GLY A C 1
ATOM 505 O O . GLY A 1 71 ? 21.181 10.621 -19.740 1.00 61.88 71 GLY A O 1
ATOM 506 N N . THR A 1 72 ? 19.863 8.890 -19.202 1.00 61.69 72 THR A N 1
ATOM 507 C CA . THR A 1 72 ? 18.815 9.728 -18.623 1.00 61.69 72 THR A CA 1
ATOM 508 C C . THR A 1 72 ? 19.346 10.321 -17.323 1.00 61.69 72 THR A C 1
ATOM 510 O O . THR A 1 72 ? 19.713 9.584 -16.415 1.00 61.69 72 THR A O 1
ATOM 513 N N . ALA A 1 73 ? 19.406 11.650 -17.235 1.00 63.91 73 ALA A N 1
ATOM 514 C CA . ALA A 1 73 ? 19.698 12.366 -15.997 1.00 63.91 73 ALA A CA 1
ATOM 515 C C . ALA A 1 73 ? 18.471 12.278 -15.074 1.00 63.91 73 ALA A C 1
ATOM 517 O O . ALA A 1 73 ? 17.678 13.210 -14.971 1.00 63.91 73 ALA A O 1
ATOM 518 N N . GLY A 1 74 ? 18.252 11.112 -14.484 1.00 66.81 74 GLY A N 1
ATOM 519 C CA . GLY A 1 74 ? 17.140 10.839 -13.588 1.00 66.81 74 GLY A CA 1
ATOM 520 C C . GLY A 1 74 ? 17.391 9.548 -12.817 1.00 66.81 74 GLY A C 1
ATOM 521 O O . GLY A 1 74 ? 18.255 8.781 -13.241 1.00 66.81 74 GLY A O 1
ATOM 522 N N . PRO A 1 75 ? 16.666 9.319 -11.707 1.00 63.69 75 PRO A N 1
ATOM 523 C CA . PRO A 1 75 ? 16.842 8.135 -10.874 1.00 63.69 75 PRO A CA 1
ATOM 524 C C . PRO A 1 75 ? 16.686 6.876 -11.728 1.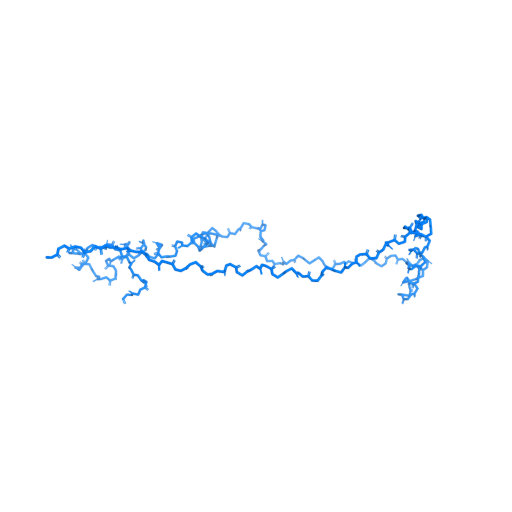00 63.69 75 PRO A C 1
ATOM 526 O O . PRO A 1 75 ? 15.587 6.575 -12.201 1.00 63.69 75 PRO A O 1
ATOM 529 N N . ASP A 1 76 ? 17.788 6.179 -11.974 1.00 72.38 76 ASP A N 1
ATOM 530 C CA . ASP A 1 76 ? 17.782 4.942 -12.746 1.00 72.38 76 ASP A CA 1
ATOM 531 C C . ASP A 1 76 ? 17.296 3.795 -11.843 1.00 72.38 76 ASP A C 1
ATOM 533 O O . ASP A 1 76 ? 17.326 3.876 -10.611 1.00 72.38 76 ASP A O 1
ATOM 537 N N . ALA A 1 77 ? 16.890 2.670 -12.432 1.00 68.50 77 ALA A N 1
ATOM 538 C CA . ALA A 1 77 ? 16.593 1.443 -11.683 1.00 68.50 77 ALA A CA 1
ATOM 539 C C . ALA A 1 77 ? 17.812 0.924 -10.892 1.00 68.50 77 ALA A C 1
ATOM 541 O O . ALA A 1 77 ? 17.682 0.049 -10.037 1.00 68.50 77 ALA A O 1
ATOM 542 N N . ARG A 1 78 ? 19.000 1.449 -11.208 1.00 75.44 78 ARG A N 1
ATOM 543 C CA . ARG A 1 78 ? 20.274 1.160 -10.549 1.00 75.44 78 ARG A CA 1
ATOM 544 C C . ARG A 1 78 ? 20.570 2.077 -9.366 1.00 75.44 78 ARG A C 1
ATOM 546 O O . ARG A 1 78 ? 21.491 1.775 -8.611 1.00 75.44 78 ARG A O 1
ATOM 553 N N . ASP A 1 79 ? 19.805 3.151 -9.200 1.00 84.25 79 ASP A N 1
ATOM 554 C CA . ASP A 1 79 ? 19.969 4.063 -8.079 1.00 84.25 79 ASP A CA 1
ATOM 555 C C . ASP A 1 79 ? 19.134 3.598 -6.879 1.00 84.25 79 ASP A C 1
ATOM 557 O O . ASP A 1 79 ? 18.028 3.066 -7.048 1.00 84.25 79 ASP A O 1
ATOM 561 N N . PRO A 1 80 ? 19.632 3.798 -5.646 1.00 85.38 80 PRO A N 1
ATOM 562 C CA . PRO A 1 80 ? 18.855 3.518 -4.450 1.00 85.38 80 PRO A CA 1
ATOM 563 C C . PRO A 1 80 ? 17.601 4.396 -4.439 1.00 85.38 80 PRO A C 1
ATOM 565 O O . PRO A 1 80 ? 17.667 5.621 -4.339 1.00 85.38 80 PRO A O 1
ATOM 568 N N . GLN A 1 81 ? 16.443 3.752 -4.542 1.00 89.38 81 GLN A N 1
ATOM 569 C CA . GLN A 1 81 ? 15.155 4.429 -4.474 1.00 89.38 81 GLN A CA 1
ATOM 570 C C . GLN A 1 81 ? 14.810 4.794 -3.023 1.00 89.38 81 GLN A C 1
ATOM 572 O O . GLN A 1 81 ? 15.209 4.078 -2.096 1.00 89.38 81 GLN A O 1
ATOM 577 N N . PRO A 1 82 ? 14.026 5.864 -2.796 1.00 93.75 82 PRO A N 1
ATOM 578 C CA . PRO A 1 82 ? 13.485 6.158 -1.477 1.00 93.75 82 PRO A CA 1
ATOM 579 C C . PRO A 1 82 ? 12.747 4.937 -0.922 1.00 93.75 82 PRO A C 1
ATOM 581 O O . PRO A 1 82 ? 11.897 4.359 -1.603 1.00 93.75 82 PRO A O 1
ATOM 584 N N . LEU A 1 83 ? 13.028 4.569 0.332 1.00 94.00 83 LEU A N 1
ATOM 585 C CA . LEU A 1 83 ? 12.413 3.404 0.980 1.00 94.00 83 LEU A CA 1
ATOM 586 C C . LEU A 1 83 ? 10.883 3.444 0.894 1.00 94.00 83 LEU A C 1
ATOM 588 O O . LEU A 1 83 ? 10.248 2.430 0.628 1.00 94.00 83 LEU A O 1
ATOM 592 N N . SER A 1 84 ? 10.297 4.629 1.067 1.00 94.25 84 SER A N 1
ATOM 593 C CA . SER A 1 84 ? 8.853 4.838 0.978 1.00 94.25 84 SER A CA 1
ATOM 594 C C . SER A 1 84 ? 8.282 4.478 -0.396 1.00 94.25 84 SER A C 1
ATOM 596 O O . SER A 1 84 ? 7.206 3.889 -0.467 1.00 94.25 84 SER A O 1
ATOM 598 N N . ALA A 1 85 ? 8.990 4.791 -1.482 1.00 93.00 85 ALA A N 1
ATOM 599 C CA . ALA A 1 85 ? 8.561 4.462 -2.837 1.00 93.00 85 ALA A CA 1
ATOM 600 C C . ALA A 1 85 ? 8.633 2.949 -3.082 1.00 93.00 85 ALA A C 1
ATOM 602 O O . ALA A 1 85 ? 7.659 2.350 -3.539 1.00 93.00 85 ALA A O 1
ATOM 603 N N . SER A 1 86 ? 9.747 2.320 -2.702 1.00 93.38 86 SER A N 1
ATOM 604 C CA . SER A 1 86 ? 9.934 0.871 -2.832 1.00 93.38 86 SER A CA 1
ATOM 605 C C . SER A 1 86 ? 8.944 0.076 -1.977 1.00 93.38 86 SER A C 1
ATOM 607 O O . SER A 1 86 ? 8.379 -0.903 -2.454 1.00 93.38 86 SER A O 1
ATOM 609 N N . ALA A 1 87 ? 8.673 0.518 -0.746 1.00 94.12 87 ALA A N 1
ATOM 610 C CA . ALA A 1 87 ? 7.705 -0.120 0.144 1.00 94.12 87 ALA A CA 1
ATOM 611 C C . ALA A 1 87 ? 6.269 -0.008 -0.387 1.00 94.12 87 ALA A C 1
ATOM 613 O O . ALA A 1 87 ? 5.535 -0.992 -0.370 1.00 94.12 87 ALA A O 1
ATOM 614 N N . ARG A 1 88 ? 5.871 1.162 -0.912 1.00 94.38 88 ARG A N 1
ATOM 615 C CA . ARG A 1 88 ? 4.554 1.342 -1.552 1.00 94.38 88 ARG A CA 1
ATOM 616 C C . ARG A 1 88 ? 4.390 0.445 -2.770 1.00 94.38 88 ARG A C 1
ATOM 618 O O . ARG A 1 88 ? 3.333 -0.150 -2.944 1.00 94.38 88 ARG A O 1
ATOM 625 N N . ARG A 1 89 ? 5.433 0.338 -3.595 1.00 93.50 89 ARG A N 1
ATOM 626 C CA . ARG A 1 89 ? 5.432 -0.562 -4.748 1.00 93.50 89 ARG A CA 1
ATOM 627 C C . ARG A 1 89 ? 5.298 -2.019 -4.311 1.00 93.50 89 ARG A C 1
ATOM 629 O O . ARG A 1 89 ? 4.443 -2.711 -4.838 1.00 93.50 89 ARG A O 1
ATOM 636 N N . LEU A 1 90 ? 6.072 -2.453 -3.316 1.00 95.19 90 LEU A N 1
ATOM 637 C CA . LEU A 1 90 ? 5.975 -3.810 -2.777 1.00 95.19 90 LEU A CA 1
ATOM 638 C C . LEU A 1 90 ? 4.572 -4.104 -2.233 1.00 95.19 90 LEU A C 1
ATOM 640 O O . LEU A 1 90 ? 4.012 -5.152 -2.523 1.00 95.19 90 LEU A O 1
ATOM 644 N N . ALA A 1 91 ? 3.987 -3.173 -1.479 1.00 96.00 91 ALA A N 1
ATOM 645 C CA . ALA A 1 91 ? 2.628 -3.321 -0.973 1.00 96.00 91 ALA A CA 1
ATOM 646 C C . ALA A 1 91 ? 1.597 -3.447 -2.105 1.00 96.00 91 ALA A C 1
ATOM 648 O O . ALA A 1 91 ? 0.672 -4.245 -1.994 1.00 96.00 91 ALA A O 1
ATOM 649 N N . ALA A 1 92 ? 1.765 -2.694 -3.196 1.00 95.31 92 ALA A N 1
ATOM 650 C CA . ALA A 1 92 ? 0.912 -2.810 -4.375 1.00 95.31 92 ALA A CA 1
ATOM 651 C C . ALA A 1 92 ? 1.101 -4.158 -5.088 1.00 95.31 92 ALA A C 1
ATOM 653 O O . ALA A 1 92 ? 0.113 -4.816 -5.404 1.00 95.31 92 ALA A O 1
ATOM 654 N N . ASP A 1 93 ? 2.349 -4.593 -5.279 1.00 96.38 93 ASP A N 1
ATOM 655 C CA . ASP A 1 93 ? 2.689 -5.865 -5.929 1.00 96.38 93 ASP A CA 1
ATOM 656 C C . ASP A 1 93 ? 2.162 -7.074 -5.126 1.00 96.38 93 ASP A C 1
ATOM 658 O O . ASP A 1 93 ? 1.775 -8.084 -5.708 1.00 96.38 93 ASP A O 1
ATOM 662 N N . LEU A 1 94 ? 2.107 -6.963 -3.793 1.00 96.00 94 LEU A N 1
ATOM 663 C CA . LEU A 1 94 ? 1.564 -7.984 -2.885 1.00 96.00 94 LEU A CA 1
ATOM 664 C C . LEU A 1 94 ? 0.057 -7.846 -2.627 1.00 96.00 94 LEU A C 1
ATOM 666 O O . LEU A 1 94 ? -0.516 -8.668 -1.914 1.00 96.00 94 LEU A O 1
ATOM 670 N N . GLY A 1 95 ? -0.589 -6.817 -3.176 1.00 94.62 95 GLY A N 1
ATOM 671 C CA . GLY A 1 95 ? -2.019 -6.581 -2.991 1.00 94.62 95 GLY A CA 1
ATOM 672 C C . GLY A 1 95 ? -2.424 -6.114 -1.589 1.00 94.62 95 GLY A C 1
ATOM 673 O O . GLY A 1 95 ? -3.613 -6.060 -1.310 1.00 94.62 95 GLY A O 1
ATOM 674 N N . TRP A 1 96 ? -1.485 -5.698 -0.734 1.00 94.69 96 TRP A N 1
ATOM 675 C CA . TRP A 1 96 ? -1.729 -5.289 0.662 1.00 94.69 96 TRP A CA 1
ATOM 676 C C . TRP A 1 96 ? -2.445 -3.943 0.827 1.00 94.69 96 TRP A C 1
ATOM 678 O O . TRP A 1 96 ? -2.430 -3.341 1.902 1.00 94.69 96 TRP A O 1
ATOM 688 N N . GLY A 1 97 ? -3.019 -3.401 -0.245 1.00 92.12 97 GLY A N 1
ATOM 689 C CA . GLY A 1 97 ? -3.662 -2.093 -0.212 1.00 92.12 97 GLY A CA 1
ATOM 690 C C . GLY A 1 97 ? -4.791 -2.036 0.817 1.00 92.12 97 GLY A C 1
ATOM 691 O O . GLY A 1 97 ? -4.843 -1.093 1.605 1.00 92.12 97 GLY A O 1
ATOM 692 N N . GLN A 1 98 ? -5.659 -3.051 0.843 1.00 90.88 98 GLN A N 1
ATOM 693 C CA . GLN A 1 98 ? -6.805 -3.095 1.756 1.00 90.88 98 GLN A CA 1
ATOM 694 C C . GLN A 1 98 ? -6.367 -3.306 3.208 1.00 90.88 98 GLN A C 1
ATOM 696 O O . GLN A 1 98 ? -6.834 -2.609 4.104 1.00 90.88 98 GLN A O 1
ATOM 701 N N . GLU A 1 99 ? -5.409 -4.194 3.443 1.00 91.81 99 GLU A N 1
ATOM 702 C CA . GLU A 1 99 ? -4.890 -4.532 4.766 1.00 91.81 99 GLU A CA 1
ATOM 703 C C . GLU A 1 99 ? -4.146 -3.351 5.397 1.00 91.81 99 GLU A C 1
ATOM 705 O O . GLU A 1 99 ? -4.295 -3.088 6.591 1.00 91.81 99 GLU A O 1
ATOM 710 N N . LEU A 1 100 ? -3.386 -2.589 4.605 1.00 94.50 100 LEU A N 1
ATOM 711 C CA . LEU A 1 100 ? -2.720 -1.374 5.082 1.00 94.50 100 LEU A CA 1
ATOM 712 C C . LEU A 1 100 ? -3.717 -0.260 5.417 1.00 94.50 100 LEU A C 1
ATOM 714 O O . LEU A 1 100 ? -3.510 0.477 6.385 1.00 94.50 100 LEU A O 1
ATOM 718 N N . VAL A 1 101 ? -4.802 -0.134 4.648 1.00 93.50 101 VAL A N 1
ATOM 719 C CA . VAL A 1 101 ? -5.886 0.808 4.960 1.00 93.50 101 VAL A CA 1
ATOM 720 C C . VAL A 1 101 ? -6.597 0.388 6.243 1.00 93.50 101 VAL A C 1
ATOM 722 O O . VAL A 1 101 ? -6.745 1.217 7.139 1.00 93.50 101 VAL A O 1
ATOM 725 N N . ALA A 1 102 ? -6.960 -0.889 6.366 1.00 93.31 102 ALA A N 1
ATOM 726 C CA . ALA A 1 102 ? -7.581 -1.458 7.557 1.00 93.31 102 ALA A CA 1
ATOM 727 C C . ALA A 1 102 ? -6.708 -1.257 8.806 1.00 93.31 102 ALA A C 1
ATOM 729 O O . ALA A 1 102 ? -7.199 -0.780 9.825 1.00 93.31 102 ALA A O 1
ATOM 730 N N . GLY A 1 103 ? -5.406 -1.544 8.720 1.00 94.19 103 GLY A N 1
ATOM 731 C CA . GLY A 1 103 ? -4.465 -1.330 9.822 1.00 94.19 103 GLY A CA 1
ATOM 732 C C . GLY A 1 103 ? -4.345 0.144 10.216 1.00 94.19 103 GLY A C 1
ATOM 733 O O . GLY A 1 103 ? -4.359 0.478 11.399 1.00 94.19 103 GLY A O 1
ATOM 734 N N . GLY A 1 104 ? -4.302 1.046 9.232 1.00 94.44 104 GLY A N 1
ATOM 735 C CA . GLY A 1 104 ? -4.298 2.483 9.494 1.00 94.44 104 GLY A CA 1
ATOM 736 C C . GLY A 1 104 ? -5.614 3.001 10.087 1.00 94.44 104 GLY A C 1
ATOM 737 O O . GLY A 1 104 ? -5.594 3.940 10.881 1.00 94.44 104 GLY A O 1
ATOM 738 N N . LEU A 1 105 ? -6.752 2.418 9.707 1.00 94.69 105 LEU A N 1
ATOM 739 C CA . LEU A 1 105 ? -8.058 2.759 10.267 1.00 94.69 105 LEU A CA 1
ATOM 740 C C . LEU A 1 105 ? -8.189 2.259 11.707 1.00 94.69 105 LEU A C 1
ATOM 742 O O . LEU A 1 105 ? -8.656 3.009 12.557 1.00 94.69 105 LEU A O 1
ATOM 746 N N . ALA A 1 106 ? -7.712 1.045 11.984 1.00 94.19 106 ALA A N 1
ATOM 747 C CA . ALA A 1 106 ? -7.665 0.486 13.330 1.00 94.19 106 ALA A CA 1
ATOM 748 C C . ALA A 1 106 ? -6.838 1.371 14.278 1.00 94.19 106 ALA A C 1
ATOM 750 O O . ALA A 1 106 ? -7.292 1.695 15.371 1.00 94.19 106 ALA A O 1
ATOM 751 N N . GLU A 1 107 ? -5.659 1.828 13.837 1.00 95.44 107 GLU A N 1
ATOM 752 C CA . GLU A 1 107 ? -4.811 2.753 14.605 1.00 95.44 107 GLU A CA 1
ATOM 753 C C . GLU A 1 107 ? -5.524 4.084 14.891 1.00 95.44 107 GLU A C 1
ATOM 755 O O . GLU A 1 107 ? -5.421 4.633 15.988 1.00 95.44 107 GLU A O 1
ATOM 760 N N . ARG A 1 108 ? -6.246 4.612 13.895 1.00 96.12 108 ARG A N 1
ATOM 761 C CA . ARG A 1 108 ? -6.865 5.943 13.949 1.00 96.12 108 ARG A CA 1
ATOM 762 C C . ARG A 1 108 ? -8.358 5.926 14.272 1.00 96.12 108 ARG A C 1
ATOM 764 O O . ARG A 1 108 ? -9.054 6.911 14.022 1.00 96.12 108 ARG A O 1
ATOM 771 N N . TRP A 1 109 ? -8.866 4.827 14.819 1.00 95.31 109 TRP A N 1
ATOM 772 C CA . TRP A 1 109 ? -10.289 4.665 15.101 1.00 95.31 109 TRP A CA 1
ATOM 773 C C . TRP A 1 109 ? -10.859 5.787 15.990 1.00 95.31 109 TRP A C 1
ATOM 775 O O . TRP A 1 109 ? -11.865 6.387 15.599 1.00 95.31 109 TRP A O 1
ATOM 785 N N . PRO A 1 110 ? -10.196 6.203 17.093 1.00 95.50 110 PRO A N 1
ATOM 786 C CA . PRO A 1 110 ? -10.689 7.302 17.927 1.00 95.50 110 PRO A CA 1
ATOM 787 C C . PRO A 1 110 ? -10.788 8.645 17.197 1.00 95.50 110 PRO A C 1
ATOM 789 O O . PRO A 1 110 ? -11.628 9.471 17.543 1.00 95.50 110 PRO A O 1
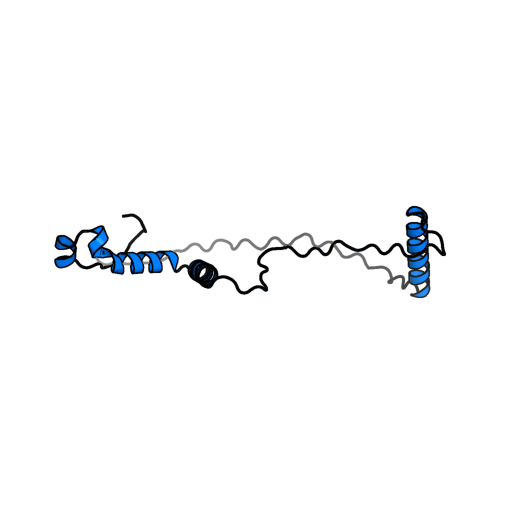ATOM 792 N N . GLN A 1 111 ? -9.948 8.883 16.188 1.00 96.81 111 GLN A N 1
ATOM 793 C CA . GLN A 1 111 ? -9.981 10.099 15.375 1.00 96.81 111 GLN A CA 1
ATOM 794 C C . GLN A 1 111 ? -11.124 10.077 14.353 1.00 96.81 111 GLN A C 1
ATOM 796 O O . GLN A 1 111 ? -11.568 11.142 13.930 1.00 96.81 111 GLN A O 1
ATOM 801 N N . VAL A 1 112 ? -11.594 8.892 13.956 1.00 94.31 112 VAL A N 1
ATOM 802 C CA . VAL A 1 112 ? -12.685 8.725 12.985 1.00 94.31 112 VAL A CA 1
ATOM 803 C C . VAL A 1 112 ? -14.050 8.796 13.664 1.00 94.31 112 VAL A C 1
ATOM 805 O O . VAL A 1 112 ? -14.904 9.555 13.213 1.00 94.31 112 VAL A O 1
ATOM 808 N N . VAL A 1 113 ? -14.257 8.043 14.750 1.00 94.38 113 VAL A N 1
ATOM 809 C CA . VAL A 1 113 ? -15.560 7.986 15.447 1.00 94.38 113 VAL A CA 1
ATOM 810 C C . VAL A 1 113 ? -15.663 8.917 16.657 1.00 94.38 113 VAL A C 1
ATOM 812 O O . VAL A 1 113 ? -16.761 9.175 17.146 1.00 94.38 113 VAL A O 1
ATOM 815 N N . GLY A 1 114 ? -14.536 9.449 17.133 1.00 95.44 114 GLY A N 1
ATOM 816 C CA . GLY A 1 114 ? -14.452 10.253 18.351 1.00 95.44 114 GLY A CA 1
ATOM 817 C C . GLY A 1 114 ? -14.167 9.418 19.604 1.00 95.44 114 GLY A C 1
ATOM 818 O O . GLY A 1 114 ? -14.516 8.241 19.689 1.00 95.44 114 GLY A O 1
ATOM 819 N N . ALA A 1 115 ? -13.547 10.051 20.606 1.00 94.31 115 ALA A N 1
ATOM 820 C CA . ALA A 1 115 ? -13.078 9.381 21.823 1.00 94.31 115 ALA A CA 1
ATOM 821 C C . ALA A 1 115 ? -14.201 8.661 22.592 1.00 94.31 115 ALA A C 1
ATOM 823 O O . ALA A 1 115 ? -14.060 7.486 22.905 1.00 94.31 115 ALA A O 1
ATOM 824 N N . GLN A 1 116 ? -15.345 9.324 22.808 1.00 96.06 116 GLN A N 1
ATOM 825 C CA . GLN A 1 116 ? -16.473 8.738 23.543 1.00 96.06 116 GLN A CA 1
ATOM 826 C C . GLN A 1 116 ? -17.006 7.459 22.873 1.00 96.06 116 GLN A C 1
ATOM 828 O O . GLN A 1 116 ? -17.367 6.507 23.551 1.00 96.06 116 GLN A O 1
ATOM 833 N N . VAL A 1 117 ? -17.075 7.425 21.539 1.00 94.81 117 VAL A N 1
ATOM 834 C CA . VAL A 1 117 ? -17.575 6.246 20.813 1.00 94.81 117 VAL A CA 1
ATOM 835 C C . VAL A 1 117 ? -16.524 5.137 20.810 1.00 94.81 117 VAL A C 1
ATOM 837 O O . VAL A 1 117 ? -16.861 3.975 21.026 1.00 94.81 117 VAL A O 1
ATOM 840 N N . ALA A 1 118 ? -15.251 5.489 20.624 1.00 95.00 118 ALA A N 1
ATOM 841 C CA . ALA A 1 118 ? -14.146 4.534 20.639 1.00 95.00 118 ALA A CA 1
ATOM 842 C C . ALA A 1 118 ? -13.936 3.860 22.009 1.00 95.00 118 ALA A C 1
ATOM 844 O O . ALA A 1 118 ? -13.437 2.742 22.056 1.00 95.00 118 ALA A O 1
ATOM 845 N N . GLU A 1 119 ? -14.354 4.487 23.113 1.00 96.25 119 GLU A N 1
ATOM 846 C CA . GLU A 1 119 ? -14.359 3.863 24.448 1.00 96.25 119 GLU A CA 1
ATOM 847 C C . GLU A 1 119 ? -15.377 2.718 24.584 1.00 96.25 119 GLU A C 1
ATOM 849 O O . GLU A 1 119 ? -15.259 1.885 25.484 1.00 96.25 119 GLU A O 1
ATOM 854 N N . HIS A 1 120 ? -16.380 2.663 23.707 1.00 97.06 120 HIS A N 1
ATOM 855 C CA . HIS A 1 120 ? -17.481 1.701 23.790 1.00 97.06 120 HIS A CA 1
ATOM 856 C C . HIS A 1 120 ? -17.559 0.744 22.599 1.00 97.06 120 HIS A C 1
ATOM 858 O O . HIS A 1 120 ? -18.402 -0.154 22.596 1.00 97.06 120 HIS A O 1
ATOM 864 N N . CYS A 1 121 ? -16.729 0.933 21.574 1.00 94.69 121 CYS A N 1
ATOM 865 C CA . CYS A 1 121 ? -16.764 0.155 20.341 1.00 94.69 121 CYS A CA 1
ATOM 866 C C . CYS A 1 121 ? -15.352 -0.069 19.804 1.00 94.69 121 CYS A C 1
ATOM 868 O O . CYS A 1 121 ? -14.581 0.876 19.633 1.00 94.69 121 CYS A O 1
ATOM 870 N N . GLU A 1 122 ? -15.056 -1.316 19.453 1.00 91.75 122 GLU A N 1
ATOM 871 C CA . GLU A 1 122 ? -13.770 -1.719 18.891 1.00 91.75 122 GLU A CA 1
ATOM 872 C C . GLU A 1 122 ? -13.874 -1.944 17.380 1.00 91.75 122 GLU A C 1
ATOM 874 O O . GLU A 1 122 ? -14.910 -2.361 16.855 1.00 91.75 122 GLU A O 1
ATOM 879 N N . TYR A 1 123 ? -12.779 -1.672 16.674 1.00 93.31 123 TYR A N 1
ATOM 880 C CA . TYR A 1 123 ? -12.674 -1.956 15.250 1.00 93.31 123 TYR A CA 1
ATOM 881 C C . TYR A 1 123 ? -12.499 -3.464 15.017 1.00 93.31 123 TYR A C 1
ATOM 883 O O . TYR A 1 123 ? -11.544 -4.065 15.503 1.00 93.31 123 TYR A O 1
ATOM 891 N N . VAL A 1 124 ? -13.405 -4.063 14.240 1.00 92.62 124 VAL A N 1
ATOM 892 C CA . VAL A 1 124 ? -13.413 -5.509 13.933 1.00 92.62 124 VAL A CA 1
ATOM 893 C C . VAL A 1 124 ? -12.908 -5.843 12.529 1.00 92.62 124 VAL A C 1
ATOM 895 O O . VAL A 1 124 ? -12.400 -6.939 12.309 1.00 92.62 124 VAL A O 1
ATOM 898 N N . GLY A 1 125 ? -13.017 -4.921 11.575 1.00 90.38 125 GLY A N 1
ATOM 899 C CA . GLY A 1 125 ? -12.595 -5.156 10.199 1.00 90.38 125 GLY A CA 1
ATOM 900 C C . GLY A 1 125 ? -13.157 -4.128 9.225 1.00 90.38 125 GLY A C 1
ATOM 901 O O . GLY A 1 125 ? -14.030 -3.334 9.573 1.00 90.38 125 GLY A O 1
ATOM 902 N N . LEU A 1 126 ? -12.636 -4.161 8.001 1.00 87.50 126 LEU A N 1
ATOM 903 C CA . LEU A 1 126 ? -13.083 -3.345 6.879 1.00 87.50 126 LEU A CA 1
ATOM 904 C C . LEU A 1 126 ? -13.532 -4.298 5.779 1.00 87.50 126 LEU A C 1
ATOM 906 O O . LEU A 1 126 ? -12.725 -5.096 5.303 1.00 87.50 126 LEU A O 1
ATOM 910 N N . ASP A 1 127 ? -14.802 -4.206 5.394 1.00 86.12 127 ASP A N 1
ATOM 911 C CA . ASP A 1 127 ? -15.374 -4.999 4.309 1.00 86.12 127 ASP A CA 1
ATOM 912 C C . ASP A 1 127 ? -15.745 -4.091 3.129 1.00 86.12 127 ASP A C 1
ATOM 914 O O . ASP A 1 127 ? -16.139 -2.938 3.313 1.00 86.12 127 ASP A O 1
ATOM 918 N N . ALA A 1 128 ? -15.560 -4.593 1.910 1.00 67.75 128 ALA A N 1
ATOM 919 C CA . ALA A 1 128 ? -15.853 -3.933 0.629 1.00 67.75 128 ALA A CA 1
ATOM 920 C C . ALA A 1 128 ? -15.211 -2.551 0.339 1.00 67.75 128 ALA A C 1
ATOM 922 O O . ALA A 1 128 ? -15.394 -2.028 -0.761 1.00 67.75 128 ALA A O 1
ATOM 923 N N . GLY A 1 129 ? -14.431 -1.956 1.247 1.00 59.44 129 GLY A N 1
ATOM 924 C CA . GLY A 1 129 ? -13.705 -0.702 0.995 1.00 59.44 129 GLY A CA 1
ATOM 925 C C . GLY A 1 129 ? -14.600 0.530 0.802 1.00 59.44 129 GLY A C 1
ATOM 926 O O . GLY A 1 129 ? -14.147 1.538 0.256 1.00 59.44 129 GLY A O 1
ATOM 927 N N . VAL A 1 130 ? -15.855 0.463 1.245 1.00 53.91 130 VAL A N 1
ATOM 928 C CA . VAL A 1 130 ? -16.805 1.579 1.236 1.00 53.91 130 VAL A CA 1
ATOM 929 C C . VAL A 1 130 ? -17.245 1.811 2.679 1.00 53.91 130 VAL A C 1
ATOM 931 O O . VAL A 1 130 ? -17.681 0.871 3.338 1.00 53.91 130 VAL A O 1
ATOM 934 N N . LEU A 1 131 ? -17.052 3.040 3.168 1.00 47.19 131 LEU A N 1
ATOM 935 C CA . LEU A 1 131 ? -17.547 3.492 4.473 1.00 47.19 131 LEU A CA 1
ATOM 936 C C . LEU A 1 131 ? -19.070 3.648 4.460 1.00 47.19 131 LEU A C 1
ATOM 938 O O . LEU A 1 131 ? -19.589 4.146 3.433 1.00 47.19 131 LEU A O 1
#

Foldseek 3Di:
DDDDDDDDDDDDDDDDDPDPDPDPDDDDDDPPCDDVVVVVVVVVVVVVVVCVVVVHDVPPDPPPPPDPPPDPPDQDPPHDDDPVVVVVVVCVVVVVPQVVVFVVCQVCVCVVPNDVVCVPDHRDTDPPPDD

Secondary structure (DSSP, 8-state):
-----------------------------------HHHHHHHHHHHHHHHHHHTTPPTT-------------SS--TTS---HHHHHHHHHHHTTTHHHHHHHHHHHTHHHHH-HHHHTT-------TT--

Radius of gyration: 36.55 Å; chains: 1; bounding box: 84×53×78 Å

pLDDT: mean 76.34, std 18.09, range [39.06, 97.06]